Protein AF-A0A926W1Y1-F1 (afdb_monomer)

Structure (mmCIF, N/CA/C/O backbone):
data_AF-A0A926W1Y1-F1
#
_entry.id   AF-A0A926W1Y1-F1
#
loop_
_atom_site.group_PDB
_atom_site.id
_atom_site.type_symbol
_atom_site.label_atom_id
_atom_site.label_alt_id
_atom_site.label_comp_id
_atom_site.label_asym_id
_atom_site.label_entity_id
_atom_site.label_seq_id
_atom_site.pdbx_PDB_ins_code
_atom_site.Cartn_x
_atom_site.Cartn_y
_atom_site.Cartn_z
_atom_site.occupancy
_atom_site.B_iso_or_equiv
_atom_site.auth_seq_id
_atom_site.auth_comp_id
_atom_site.auth_asym_id
_atom_site.auth_atom_id
_atom_site.pdbx_PDB_model_num
ATOM 1 N N . MET A 1 1 ? 8.412 -9.691 -10.509 1.00 61.56 1 MET A N 1
ATOM 2 C CA . MET A 1 1 ? 8.678 -8.318 -10.034 1.00 61.56 1 MET A CA 1
ATOM 3 C C . MET A 1 1 ? 8.613 -8.354 -8.518 1.00 61.56 1 MET A C 1
ATOM 5 O O . MET A 1 1 ? 7.662 -8.928 -8.006 1.00 61.56 1 MET A O 1
ATOM 9 N N . TRP A 1 2 ? 9.633 -7.855 -7.823 1.00 72.56 2 TRP A N 1
ATOM 10 C CA . TRP A 1 2 ? 9.659 -7.792 -6.358 1.00 72.56 2 TRP A CA 1
ATOM 11 C C . TRP A 1 2 ? 9.430 -6.337 -5.948 1.00 72.56 2 TRP A C 1
ATOM 13 O O . TRP A 1 2 ? 10.074 -5.455 -6.512 1.00 72.56 2 TRP A O 1
ATOM 23 N N . LEU A 1 3 ? 8.497 -6.096 -5.025 1.00 81.94 3 LEU A N 1
ATOM 24 C CA . LEU A 1 3 ? 8.271 -4.768 -4.450 1.00 81.94 3 LEU A CA 1
ATOM 25 C C . LEU A 1 3 ? 9.468 -4.380 -3.588 1.00 81.94 3 LEU A C 1
ATOM 27 O O . LEU A 1 3 ? 9.973 -5.210 -2.829 1.00 81.94 3 LEU A O 1
ATOM 31 N N . ASN A 1 4 ? 9.897 -3.123 -3.676 1.00 89.06 4 ASN A N 1
ATOM 32 C CA . ASN A 1 4 ? 10.828 -2.600 -2.684 1.00 89.06 4 ASN A CA 1
ATOM 33 C C . ASN A 1 4 ? 10.087 -2.267 -1.372 1.00 89.06 4 ASN A C 1
ATOM 35 O O . ASN A 1 4 ? 8.864 -2.116 -1.342 1.00 89.06 4 ASN A O 1
ATOM 39 N N . GLU A 1 5 ? 10.834 -2.148 -0.277 1.00 91.25 5 GLU A N 1
ATOM 40 C CA . GLU A 1 5 ? 10.288 -1.931 1.071 1.00 91.25 5 GLU A CA 1
ATOM 41 C C . GLU A 1 5 ? 9.463 -0.634 1.190 1.00 91.25 5 GLU A C 1
ATOM 43 O O . GLU A 1 5 ? 8.440 -0.591 1.878 1.00 91.25 5 GLU A O 1
ATOM 48 N N . ILE A 1 6 ? 9.856 0.412 0.456 1.00 92.50 6 ILE A N 1
ATOM 49 C CA . ILE A 1 6 ? 9.162 1.706 0.443 1.00 92.50 6 ILE A CA 1
ATOM 50 C C . ILE A 1 6 ? 7.796 1.571 -0.238 1.00 92.50 6 ILE A C 1
ATOM 52 O O . ILE A 1 6 ? 6.798 2.090 0.258 1.00 92.50 6 ILE A O 1
ATOM 56 N N . GLU A 1 7 ? 7.736 0.889 -1.379 1.00 90.94 7 GLU A N 1
ATOM 57 C CA . GLU A 1 7 ? 6.485 0.627 -2.089 1.00 90.94 7 GLU A CA 1
ATOM 58 C C . GLU A 1 7 ? 5.561 -0.262 -1.267 1.00 90.94 7 GLU A C 1
ATOM 60 O O . GLU A 1 7 ? 4.379 0.049 -1.143 1.00 90.94 7 GLU A O 1
ATOM 65 N N . PHE A 1 8 ? 6.098 -1.308 -0.639 1.00 92.88 8 PHE A N 1
ATOM 66 C CA . PHE A 1 8 ? 5.320 -2.167 0.247 1.00 92.88 8 PHE A CA 1
ATOM 67 C C . PHE A 1 8 ? 4.689 -1.372 1.400 1.00 92.88 8 PHE A C 1
ATOM 69 O O . PHE A 1 8 ? 3.487 -1.483 1.638 1.00 92.88 8 PHE A O 1
ATOM 76 N N . THR A 1 9 ? 5.466 -0.498 2.045 1.00 95.62 9 THR A N 1
ATOM 77 C CA . THR A 1 9 ? 4.978 0.376 3.125 1.00 95.62 9 THR A CA 1
ATOM 78 C C . THR A 1 9 ? 3.856 1.302 2.650 1.00 95.62 9 THR A C 1
ATOM 80 O O . THR A 1 9 ? 2.860 1.486 3.348 1.00 95.62 9 THR A O 1
ATOM 83 N N . LYS A 1 10 ? 3.969 1.864 1.440 1.00 95.56 10 LYS A N 1
ATOM 84 C CA . LYS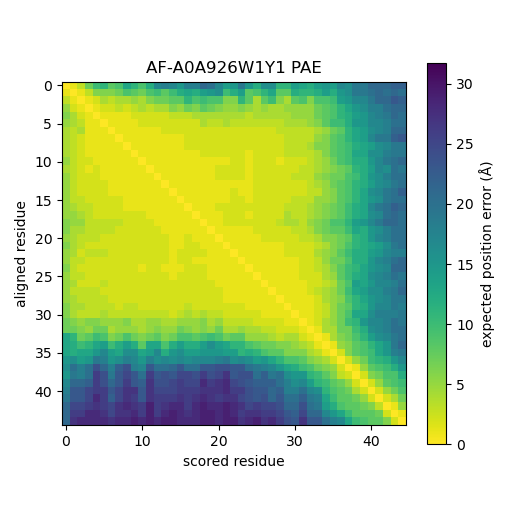 A 1 10 ? 2.911 2.707 0.858 1.00 95.56 10 LYS A CA 1
ATOM 85 C C . LYS A 1 10 ? 1.621 1.926 0.621 1.00 95.56 10 LYS A C 1
ATOM 87 O O . LYS A 1 10 ? 0.547 2.433 0.928 1.00 95.56 10 LYS A O 1
ATOM 92 N N . LEU A 1 11 ? 1.722 0.706 0.091 1.00 95.44 11 LEU A N 1
ATOM 93 C CA . LEU A 1 11 ? 0.559 -0.149 -0.159 1.00 95.44 11 LEU A CA 1
ATOM 94 C C . LEU A 1 11 ? -0.105 -0.586 1.152 1.00 95.44 11 LEU A C 1
ATOM 96 O O . LEU A 1 11 ? -1.330 -0.623 1.228 1.00 95.44 11 LEU A O 1
ATOM 100 N N . GLN A 1 12 ? 0.688 -0.838 2.196 1.00 96.19 12 GLN A N 1
ATOM 101 C CA . GLN A 1 12 ? 0.173 -1.157 3.524 1.00 96.19 12 GLN A CA 1
ATOM 102 C C . GLN A 1 12 ? -0.599 0.023 4.120 1.00 96.19 12 GLN A C 1
ATOM 104 O O . GLN A 1 12 ? -1.736 -0.150 4.555 1.00 96.19 12 GLN A O 1
ATOM 109 N N . PHE A 1 13 ? -0.019 1.225 4.081 1.00 97.56 13 PHE A N 1
ATOM 110 C CA . PHE A 1 13 ? -0.692 2.433 4.556 1.00 97.56 13 PHE A CA 1
ATOM 111 C C . PHE A 1 13 ? -1.995 2.692 3.792 1.00 97.56 13 PHE A C 1
ATOM 113 O O . PHE A 1 13 ? -2.994 3.094 4.380 1.00 97.56 13 PHE A O 1
ATOM 120 N N . GLU A 1 14 ? -2.013 2.426 2.486 1.00 96.50 14 GLU A N 1
ATOM 121 C CA . GLU A 1 14 ? -3.213 2.584 1.670 1.00 96.50 14 GLU A CA 1
ATOM 122 C C . GLU A 1 14 ? -4.304 1.565 2.030 1.00 96.50 14 GLU A C 1
ATOM 124 O O . GLU A 1 14 ? -5.476 1.934 2.110 1.00 96.50 14 GLU A O 1
ATOM 129 N N . ALA A 1 15 ? -3.932 0.314 2.322 1.00 97.56 15 ALA A N 1
ATOM 130 C CA . ALA A 1 15 ? -4.865 -0.705 2.801 1.00 97.56 15 ALA A CA 1
ATOM 131 C C . ALA A 1 15 ? -5.497 -0.299 4.142 1.00 97.56 15 ALA A C 1
ATOM 133 O O . ALA A 1 15 ? -6.717 -0.353 4.299 1.00 97.56 15 ALA A O 1
ATOM 134 N N . GLU A 1 16 ? -4.677 0.184 5.080 1.00 97.69 16 GLU A N 1
ATOM 135 C CA . GLU A 1 16 ? -5.128 0.686 6.382 1.00 97.69 16 GLU A CA 1
ATOM 136 C C . GLU A 1 16 ? -6.031 1.918 6.234 1.00 97.69 16 GLU A C 1
ATOM 138 O O . GLU A 1 16 ? -7.100 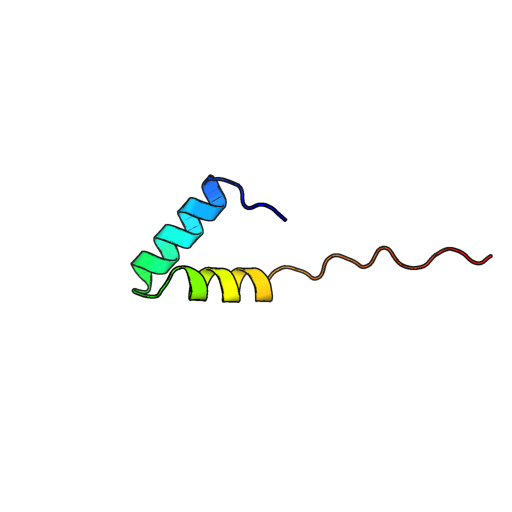1.980 6.843 1.00 97.69 16 GLU A O 1
ATOM 143 N N . ARG A 1 17 ? -5.651 2.872 5.375 1.00 97.69 17 ARG A N 1
ATOM 144 C CA . ARG A 1 17 ? -6.418 4.095 5.092 1.00 97.69 17 ARG A CA 1
ATOM 145 C C . ARG A 1 17 ? -7.800 3.794 4.516 1.00 97.69 17 ARG A C 1
ATOM 147 O O . ARG A 1 17 ? -8.756 4.498 4.835 1.00 97.69 17 ARG A O 1
ATOM 154 N N . GLN A 1 18 ? -7.896 2.791 3.646 1.00 97.00 18 GLN A N 1
ATOM 155 C CA . GLN A 1 18 ? -9.155 2.378 3.027 1.00 97.00 18 GLN A CA 1
ATOM 156 C C . GLN A 1 18 ? -9.953 1.380 3.886 1.00 97.00 18 GLN A C 1
ATOM 158 O O . GLN A 1 18 ? -11.132 1.162 3.614 1.00 97.00 18 GLN A O 1
ATOM 163 N N . GLY A 1 19 ? -9.346 0.789 4.921 1.00 97.38 19 GLY A N 1
ATOM 164 C CA . GLY A 1 19 ? -9.974 -0.248 5.743 1.00 97.38 19 GLY A CA 1
ATOM 165 C C . GLY A 1 19 ? -10.192 -1.566 4.993 1.00 97.38 19 GLY A C 1
ATOM 166 O O . GLY A 1 19 ? -11.115 -2.312 5.321 1.00 97.38 19 GLY A O 1
ATOM 167 N N . VAL A 1 20 ? -9.370 -1.841 3.977 1.00 97.38 20 VAL A N 1
ATOM 168 C CA . VAL A 1 20 ? -9.476 -3.027 3.115 1.00 97.38 20 VAL A CA 1
ATOM 169 C C . VAL A 1 20 ? -8.314 -3.986 3.339 1.00 97.38 20 VAL A C 1
ATOM 171 O O . VAL A 1 20 ? -7.291 -3.648 3.937 1.00 97.38 20 VAL A O 1
ATOM 174 N N . ALA A 1 21 ? -8.452 -5.214 2.845 1.00 97.12 21 ALA A N 1
ATOM 175 C CA . ALA A 1 21 ? -7.376 -6.186 2.931 1.00 97.12 21 ALA A CA 1
ATOM 176 C C . ALA A 1 21 ? -6.205 -5.799 2.015 1.00 97.12 21 ALA A C 1
ATOM 178 O O . ALA A 1 21 ? -6.391 -5.403 0.865 1.00 97.12 21 ALA A O 1
ATOM 179 N N . MET A 1 22 ? -4.977 -6.034 2.486 1.00 95.31 22 MET A N 1
ATOM 180 C CA . MET A 1 22 ? -3.754 -5.825 1.699 1.00 95.31 22 MET A CA 1
ATOM 181 C C . MET A 1 22 ? -3.795 -6.553 0.343 1.00 95.31 22 MET A C 1
ATOM 183 O O . MET A 1 22 ? -3.275 -6.061 -0.653 1.00 95.31 22 MET A O 1
ATOM 187 N N . SER A 1 23 ? -4.453 -7.712 0.272 1.00 94.94 23 SER A N 1
ATOM 188 C CA . SER A 1 23 ? -4.627 -8.478 -0.967 1.00 94.94 23 SER A CA 1
ATOM 189 C C . SER A 1 23 ? -5.462 -7.758 -2.034 1.00 94.94 23 SER A C 1
ATOM 191 O O . SER A 1 23 ? -5.254 -8.012 -3.222 1.00 94.94 23 SER A O 1
ATOM 193 N N . GLU A 1 24 ? -6.381 -6.870 -1.650 1.00 95.56 24 GLU A N 1
ATOM 194 C CA . GLU A 1 24 ? -7.179 -6.065 -2.582 1.00 95.56 24 GLU A CA 1
ATOM 195 C C . GLU A 1 24 ? -6.329 -4.949 -3.186 1.00 95.56 24 GLU A C 1
ATOM 197 O O . GLU A 1 24 ? -6.222 -4.857 -4.408 1.00 95.56 24 GLU A O 1
ATOM 202 N N . ILE A 1 25 ? -5.598 -4.213 -2.344 1.00 96.19 25 ILE A N 1
ATOM 203 C CA . ILE A 1 25 ? -4.639 -3.196 -2.794 1.00 96.19 25 ILE A CA 1
ATOM 204 C C . ILE A 1 25 ? -3.578 -3.805 -3.715 1.00 96.19 25 ILE A C 1
ATOM 206 O O . ILE A 1 25 ? -3.287 -3.259 -4.777 1.00 96.19 25 ILE A O 1
ATOM 210 N N . MET A 1 26 ? -3.029 -4.969 -3.358 1.00 92.69 26 MET A N 1
ATOM 211 C CA . MET A 1 26 ? -2.038 -5.664 -4.185 1.00 92.69 26 MET A CA 1
ATOM 212 C C . MET A 1 26 ? -2.619 -6.108 -5.532 1.00 92.69 26 MET A C 1
ATOM 214 O O . MET A 1 26 ? -1.929 -6.045 -6.548 1.00 92.69 26 MET A O 1
ATOM 218 N N . ARG A 1 27 ? -3.887 -6.537 -5.568 1.00 92.88 27 ARG A N 1
ATOM 219 C CA . ARG A 1 27 ? -4.568 -6.913 -6.815 1.00 92.88 27 ARG A CA 1
ATOM 220 C C . ARG A 1 27 ? -4.708 -5.716 -7.747 1.00 92.88 27 ARG A C 1
ATOM 222 O O . ARG A 1 27 ? -4.415 -5.845 -8.936 1.00 92.88 27 ARG A O 1
ATOM 229 N N . ASP A 1 28 ? -5.135 -4.577 -7.218 1.00 92.00 28 ASP A N 1
ATOM 230 C CA . ASP A 1 28 ? -5.300 -3.361 -8.011 1.00 92.00 28 ASP A CA 1
ATOM 231 C C . ASP A 1 28 ? -3.953 -2.776 -8.433 1.00 92.00 28 ASP A C 1
ATOM 233 O O . ASP A 1 28 ? -3.801 -2.351 -9.577 1.00 92.00 28 ASP A O 1
ATOM 237 N N . TYR A 1 29 ? -2.942 -2.851 -7.565 1.00 90.94 29 TYR A N 1
ATOM 238 C CA . TYR A 1 29 ? -1.567 -2.510 -7.913 1.00 90.94 29 TYR A CA 1
ATOM 239 C C . TYR A 1 29 ? -1.080 -3.341 -9.105 1.00 90.94 29 TYR A C 1
ATOM 241 O O . TYR A 1 29 ? -0.650 -2.768 -10.100 1.00 90.94 29 TYR A O 1
ATOM 249 N N . ILE A 1 30 ? -1.226 -4.672 -9.056 1.00 89.31 30 ILE A N 1
ATOM 250 C CA . ILE A 1 30 ? -0.806 -5.574 -10.140 1.00 89.31 30 ILE A CA 1
ATOM 251 C C . ILE A 1 30 ? -1.580 -5.305 -11.437 1.00 89.31 30 ILE A C 1
ATOM 253 O O . ILE A 1 30 ? -0.973 -5.309 -12.504 1.00 89.31 30 ILE A O 1
ATOM 257 N N . ARG A 1 31 ? -2.896 -5.054 -11.373 1.00 89.56 31 ARG A N 1
ATOM 258 C CA . ARG A 1 31 ? -3.707 -4.724 -12.563 1.00 89.56 31 ARG A CA 1
ATOM 259 C C . ARG A 1 31 ? -3.270 -3.439 -13.253 1.00 89.56 31 ARG A C 1
ATOM 261 O O . ARG A 1 31 ? -3.386 -3.347 -14.469 1.00 89.56 31 ARG A O 1
ATOM 268 N N . ASN A 1 32 ? -2.828 -2.458 -12.475 1.00 87.25 32 ASN A N 1
ATOM 269 C CA . ASN A 1 32 ? -2.415 -1.154 -12.982 1.00 87.25 32 ASN A CA 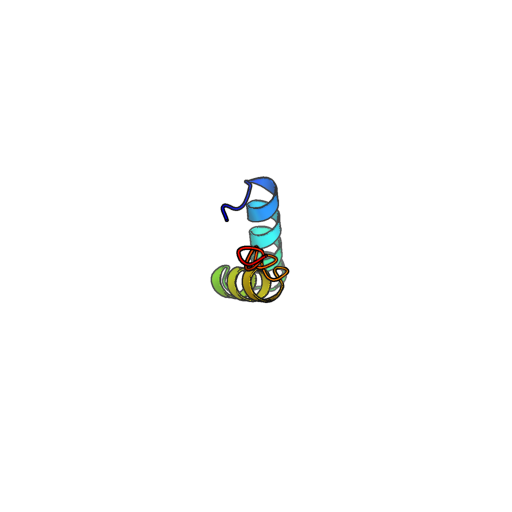1
ATOM 270 C C . ASN A 1 32 ? -0.930 -1.108 -13.357 1.00 87.25 32 ASN A C 1
ATOM 272 O O . ASN A 1 32 ? -0.455 -0.067 -13.817 1.00 87.25 32 ASN A O 1
ATOM 276 N N . LEU A 1 33 ? -0.183 -2.203 -13.164 1.00 84.25 33 LEU A N 1
ATOM 277 C CA . LEU A 1 33 ? 1.183 -2.272 -13.657 1.00 84.25 33 LEU A CA 1
ATOM 278 C C . LEU A 1 33 ? 1.160 -2.167 -15.184 1.00 84.25 33 LEU A C 1
ATOM 280 O O . LEU A 1 33 ? 0.362 -2.848 -15.833 1.00 84.25 33 LEU A O 1
ATOM 284 N N . PRO A 1 34 ? 2.034 -1.334 -15.775 1.00 79.75 34 PRO A N 1
ATOM 285 C CA . PRO A 1 34 ? 2.185 -1.323 -17.217 1.00 79.75 34 PRO A CA 1
ATOM 286 C C . PRO A 1 34 ? 2.538 -2.737 -17.668 1.00 79.75 34 PRO A C 1
ATOM 288 O O . PRO A 1 34 ? 3.380 -3.393 -17.044 1.00 79.75 34 PRO A O 1
ATOM 291 N N . GLU A 1 35 ? 1.894 -3.203 -18.742 1.00 76.44 35 GLU A N 1
ATOM 292 C CA . GLU A 1 35 ? 2.258 -4.485 -19.328 1.00 76.44 35 GLU A CA 1
ATOM 293 C C . GLU A 1 35 ? 3.771 -4.485 -19.563 1.00 76.44 35 GLU A C 1
ATOM 295 O O .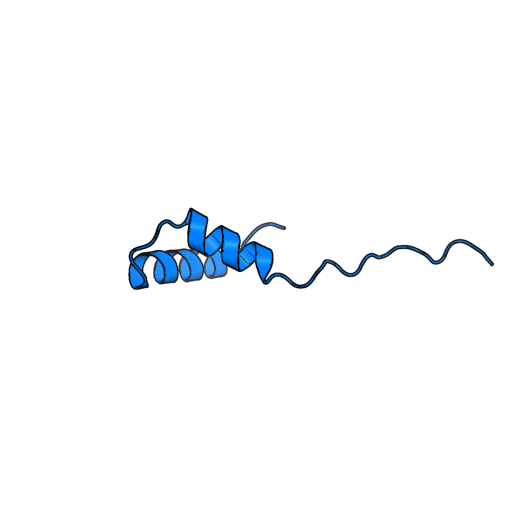 GLU A 1 35 ? 4.311 -3.508 -20.107 1.00 76.44 35 GLU A O 1
ATOM 300 N N . PRO A 1 36 ? 4.488 -5.534 -19.122 1.00 69.44 36 PRO A N 1
ATOM 301 C CA . PRO A 1 36 ? 5.881 -5.664 -19.488 1.00 69.44 36 PRO A CA 1
ATOM 302 C C . PRO A 1 36 ? 5.909 -5.640 -21.012 1.00 69.44 36 PRO A C 1
ATOM 304 O O . PRO A 1 36 ? 5.299 -6.502 -21.642 1.00 69.44 36 PRO A O 1
ATOM 307 N N . LYS A 1 37 ? 6.543 -4.614 -21.601 1.00 62.12 37 LYS A N 1
ATOM 308 C CA . LYS A 1 37 ? 6.705 -4.514 -23.054 1.00 62.12 37 LYS A CA 1
ATOM 309 C C . LYS A 1 37 ? 7.239 -5.861 -23.514 1.00 62.12 37 LYS A C 1
ATOM 311 O O . LYS A 1 37 ? 8.372 -6.202 -23.176 1.00 62.12 37 LYS A O 1
ATOM 316 N N . ASN A 1 38 ? 6.406 -6.635 -24.204 1.00 53.12 38 ASN A N 1
ATOM 317 C CA . ASN A 1 38 ? 6.823 -7.905 -24.764 1.00 53.12 38 ASN A CA 1
ATOM 318 C C . ASN A 1 38 ? 8.022 -7.611 -25.660 1.00 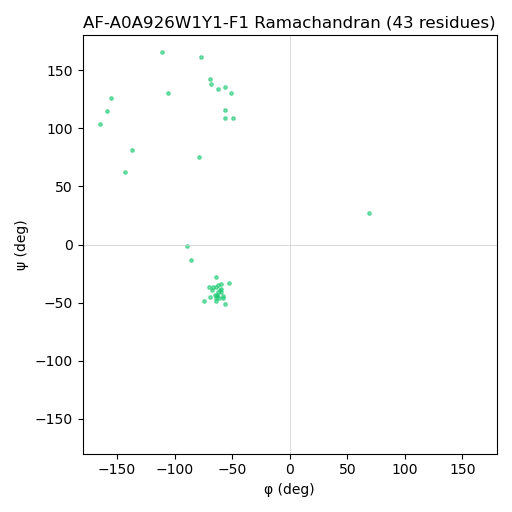53.12 38 ASN A C 1
ATOM 320 O O . ASN A 1 38 ? 7.894 -6.995 -26.715 1.00 53.12 38 ASN A O 1
ATOM 324 N N . VAL A 1 39 ? 9.203 -8.024 -25.213 1.00 56.47 39 VAL A N 1
ATOM 325 C CA . VAL A 1 39 ? 10.387 -8.116 -26.058 1.00 56.47 39 VAL A CA 1
ATOM 326 C C . VAL A 1 39 ? 10.202 -9.406 -26.854 1.00 56.47 39 VAL A C 1
ATOM 328 O O . VAL A 1 39 ? 10.693 -10.473 -26.508 1.00 56.47 39 VAL A O 1
ATOM 331 N N . SER A 1 40 ? 9.320 -9.349 -27.839 1.00 58.56 40 SER A N 1
ATOM 332 C CA . SER A 1 40 ? 9.012 -10.392 -28.817 1.00 58.56 40 SER A CA 1
ATOM 333 C C . SER A 1 40 ? 8.385 -9.607 -29.971 1.00 58.56 40 SER A C 1
ATOM 335 O O . SER A 1 40 ? 7.361 -8.978 -29.759 1.00 58.56 40 SER A O 1
ATOM 337 N N . GLN A 1 41 ? 8.931 -9.496 -31.176 1.00 53.47 41 GLN A N 1
ATOM 338 C CA . GLN A 1 41 ? 9.774 -10.397 -31.944 1.00 53.47 41 GLN A CA 1
ATOM 339 C C . GLN A 1 41 ? 10.581 -9.538 -32.935 1.00 53.47 41 GLN A C 1
ATOM 341 O O . GLN A 1 41 ? 9.973 -8.820 -33.713 1.00 53.47 41 GLN A O 1
ATOM 346 N N . ASP A 1 42 ? 11.907 -9.651 -32.956 1.00 51.59 42 ASP A N 1
ATOM 34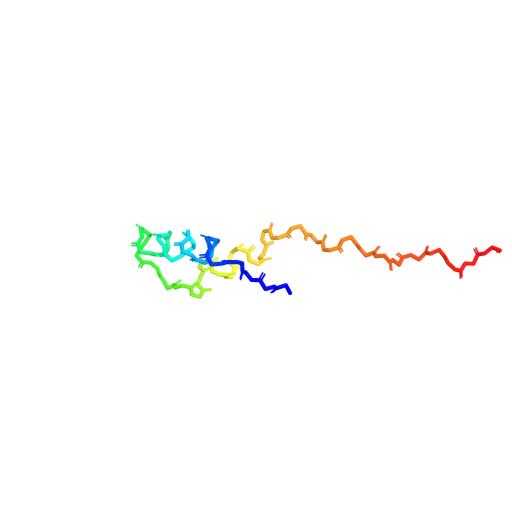7 C CA . ASP A 1 42 ? 12.706 -9.348 -34.153 1.00 51.59 42 ASP 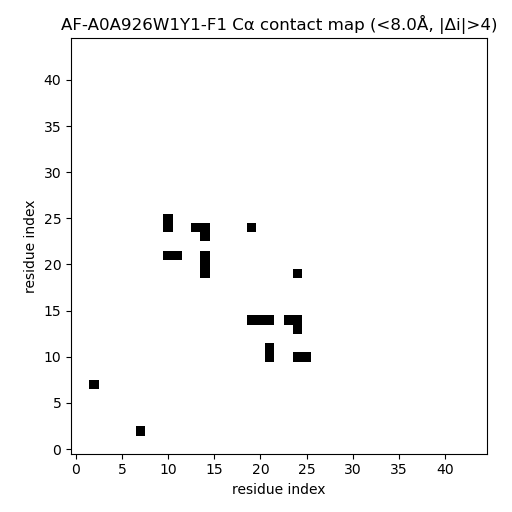A CA 1
ATOM 348 C C . ASP A 1 42 ? 13.752 -10.457 -34.273 1.00 51.59 42 ASP A C 1
ATOM 350 O O . ASP A 1 42 ? 14.880 -10.396 -33.788 1.00 51.59 42 ASP A O 1
ATOM 354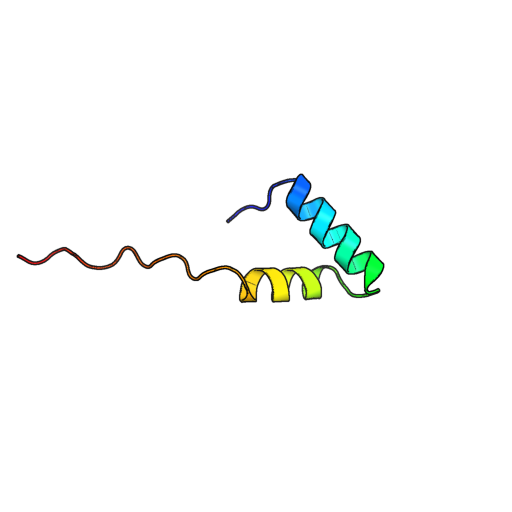 N N . SER A 1 43 ? 13.307 -11.578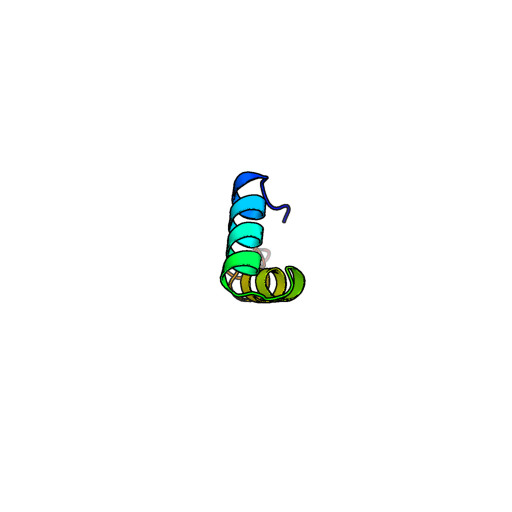 -34.825 1.00 55.53 43 SER A N 1
ATOM 355 C CA . SER A 1 43 ? 14.160 -12.679 -35.269 1.00 55.53 43 SER A CA 1
ATOM 356 C C . SER A 1 43 ? 13.556 -13.252 -36.543 1.00 55.53 43 SER A C 1
ATOM 358 O O . SER A 1 43 ? 13.097 -14.391 -36.573 1.00 55.53 43 SER A O 1
ATOM 360 N N . HIS A 1 44 ? 13.490 -12.410 -37.574 1.00 48.34 44 HIS A N 1
ATOM 361 C CA . HIS A 1 44 ? 13.499 -12.823 -38.975 1.00 48.34 44 HIS A CA 1
ATOM 362 C C . HIS A 1 44 ? 13.786 -11.609 -39.863 1.00 48.34 44 HIS A C 1
ATOM 364 O O . HIS A 1 44 ? 12.912 -10.771 -40.079 1.00 48.34 44 HIS A O 1
ATOM 370 N N . SER A 1 45 ? 15.013 -11.520 -40.368 1.00 51.50 45 SER A N 1
ATOM 371 C CA . SER A 1 45 ? 15.389 -10.902 -41.646 1.00 51.50 45 SER A CA 1
ATOM 372 C C . SER A 1 45 ? 16.758 -11.437 -42.039 1.00 51.50 45 SER A C 1
ATOM 374 O O . SER A 1 45 ? 17.636 -11.458 -41.148 1.00 51.50 45 SER A O 1
#

Sequence (45 aa):
MWLNEIEFTKLQFEAERQGVAMSEIMRDYIRNLPEPKNVSQDSHS

Solvent-accessible surface area (backbone atoms only — not comparable to full-atom values): 3013 Å² total; per-residue (Å²): 140,82,81,53,73,69,59,48,52,52,50,49,51,50,14,62,75,70,74,49,57,58,70,56,50,52,49,53,51,60,70,69,48,75,75,76,78,72,92,72,84,91,87,85,133

Foldseek 3Di:
DDDDPVRLVVLVVVCVVVVHDSVVSVVVVVVPPDDPPPPDDDDDD

Mean predicted aligned error: 8.47 Å

Nearest PDB structures (foldseek):
  5x3t-assembly1_G  TM=6.225E-01  e=1.666E-01  Mycobacterium tuberculosis H37Rv
  5x3t-assembly1_C  TM=6.115E-01  e=7.057E-01  Mycobacterium tuberculosis H37Rv

Secondary structure (DSSP, 8-state):
----HHHHHHHHHHHHHHT--HHHHHHHHHHTSPP----------

Radius of gyration: 15.69 Å; Cα contacts (8 Å, |Δi|>4): 12; chains: 1; bounding box: 25×17×48 Å

pLDDT: mean 83.3, std 16.43, range [48.34, 97.69]